Protein 5X5J (pdb70)

Nearest PDB structures (foldseek):
  5x5j-assembly1_A  TM=1.009E+00  e=5.238E-24  Acinetobacter baumannii
  7cci-assembly1_A  TM=9.465E-01  e=2.765E-19  Acinetobacter baumannii
  2zwm-assembly1_B  TM=9.127E-01  e=1.194E-11  Bacillus subtilis
  8fk2-assembly1_B  TM=9.200E-01  e=1.653E-11  Streptococcus mutans UA159
  7m0s-assembly1_A  TM=9.198E-01  e=7.391E-11  Acinetobacter sp. 25977_8

Secondary structure (DSSP, 8-state):
-TT-EEEEE-S-HHHHHHHHHHHHHTT-EEEEESSHHHHHHHHHHS--SEEEEES--SSS-HHHHHHHHHTT----EEEEE----HHHHHTTTTT-EEEESS--HHHHHHHHHHHHH-

Structure (mmCIF, N/CA/C/O backbone):
data_5X5J
#
_entry.id   5X5J
#
_cell.length_a   65.258
_cell.length_b   65.258
_cell.length_c   50.321
_cell.angle_alpha   90.00
_cell.angle_beta   90.00
_cell.angle_gamma   120.00
#
_symmetry.space_group_name_H-M   'P 32 2 1'
#
loop_
_entity.id
_entity.type
_entity.pdbx_description
1 polymer AdeR
2 water water
#
loop_
_atom_site.group_PDB
_atom_site.id
_atom_site.type_symbol
_atom_site.label_atom_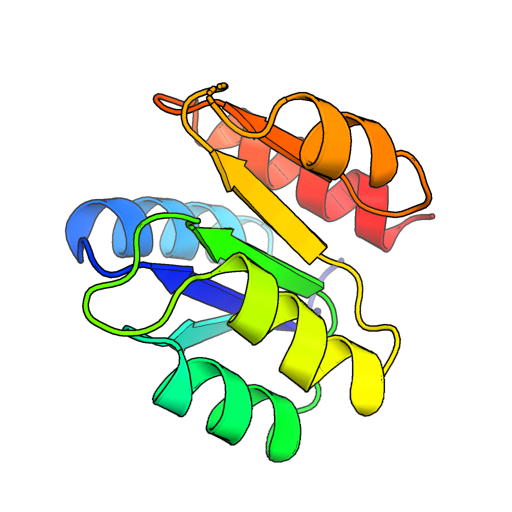id
_atom_site.label_alt_id
_atom_site.label_comp_id
_atom_site.label_asym_id
_atom_site.label_entity_id
_atom_site.label_seq_id
_atom_site.pdbx_PDB_ins_code
_atom_site.Cartn_x
_atom_site.Cartn_y
_atom_site.Cartn_z
_atom_site.occupancy
_atom_site.B_iso_or_equiv
_atom_site.auth_seq_id
_atom_site.auth_comp_id
_atom_site.auth_asym_id
_atom_site.auth_atom_id
_atom_site.pdbx_PDB_model_num
ATOM 1 N N . CYS A 1 10 ? -23.780 5.039 -10.514 1.00 48.34 10 CYS A N 1
ATOM 2 C CA . CYS A 1 10 ? -23.637 5.484 -9.130 1.00 49.33 10 CYS A CA 1
ATOM 3 C C . CYS A 1 10 ? -24.975 5.436 -8.403 1.00 47.35 10 CYS A C 1
ATOM 4 O O . CYS A 1 10 ? -25.108 5.944 -7.282 1.00 40.46 10 CYS A O 1
ATOM 11 N N . GLN A 1 11 ? -25.968 4.818 -9.036 1.00 38.57 11 GLN A N 1
ATOM 12 C CA . GLN A 1 11 ? -27.275 4.692 -8.417 1.00 49.54 11 GLN A CA 1
ATOM 13 C C . GLN A 1 11 ? -27.151 3.968 -7.084 1.00 44.84 11 GLN A C 1
ATOM 14 O O . GLN A 1 11 ? -26.347 3.051 -6.922 1.00 40.20 11 GLN A O 1
ATOM 28 N N . ASP A 1 12 ? -27.948 4.414 -6.126 1.00 46.25 12 ASP A N 1
ATOM 29 C CA . ASP A 1 12 ? -28.033 3.778 -4.817 1.00 46.62 12 ASP A CA 1
ATOM 30 C C . ASP A 1 12 ? -26.808 4.005 -3.917 1.00 42.33 12 ASP A C 1
ATOM 31 O O . ASP A 1 12 ? -26.801 3.584 -2.762 1.00 42.13 12 ASP A O 1
ATOM 40 N N . LYS A 1 13 ? -25.787 4.682 -4.430 1.00 25.67 13 LYS A N 1
ATOM 41 C CA . LYS A 1 13 ? -24.673 5.081 -3.579 1.00 19.44 13 LYS A CA 1
ATOM 42 C C . LYS A 1 13 ? -25.213 6.056 -2.566 1.00 21.25 13 LYS A C 1
ATOM 43 O O . LYS A 1 13 ? -26.096 6.853 -2.877 1.00 23.96 13 LYS A O 1
ATOM 62 N N . VAL A 1 14 ? -24.689 5.985 -1.355 1.00 16.59 14 VAL A N 1
ATOM 63 C CA . VAL A 1 14 ? -25.174 6.784 -0.238 1.00 14.73 14 VAL A CA 1
ATOM 64 C C . VAL A 1 14 ? -24.154 7.852 0.138 1.00 13.86 14 VAL A C 1
ATOM 65 O O . VAL A 1 14 ? -23.001 7.556 0.416 1.00 14.84 14 VAL A O 1
ATOM 78 N N . ILE A 1 15 ? -24.604 9.110 0.094 1.00 13.34 15 ILE A N 1
ATOM 79 C CA . ILE A 1 15 ? -23.754 10.265 0.317 1.00 11.63 15 ILE A CA 1
ATOM 80 C C . ILE A 1 15 ? -24.164 10.927 1.630 1.00 10.72 15 ILE A C 1
ATOM 81 O O . ILE A 1 15 ? -25.324 11.296 1.804 1.00 12.72 15 ILE A O 1
ATOM 97 N N . LEU A 1 16 ? -23.195 11.084 2.523 1.00 10.70 16 LEU A N 1
ATOM 98 C CA . LEU A 1 16 ? -23.400 11.796 3.779 1.00 10.24 16 LEU A CA 1
ATOM 99 C C . LEU A 1 16 ? -23.011 13.253 3.534 1.00 10.61 16 LEU A C 1
ATOM 100 O O . LEU A 1 16 ? -21.848 13.558 3.225 1.00 13.03 16 LEU A O 1
ATOM 116 N N . VAL A 1 17 ? -23.980 14.149 3.657 1.00 10.30 17 VAL A N 1
ATOM 117 C CA . VAL A 1 17 ? -23.785 15.580 3.403 1.00 11.13 17 VAL A CA 1
ATOM 118 C C . VAL A 1 17 ? -23.747 16.300 4.747 1.00 9.66 17 VAL A C 1
ATOM 119 O O . VAL A 1 17 ? -24.764 16.352 5.454 1.00 10.14 17 VAL A O 1
ATOM 132 N N . VAL A 1 18 ? -22.567 16.819 5.103 1.00 9.61 18 VAL A N 1
ATOM 133 C CA . VAL A 1 18 ? -22.334 17.439 6.416 1.00 10.40 18 VAL A CA 1
ATOM 134 C C . VAL A 1 18 ? -22.243 18.939 6.203 1.00 10.36 18 VAL A C 1
ATOM 135 O O . VAL A 1 18 ? -21.279 19.452 5.656 1.00 11.14 18 VAL A O 1
ATOM 148 N N . GLU A 1 19 ? -23.310 19.630 6.560 1.00 10.82 19 GLU A N 1
ATOM 149 C CA . GLU A 1 19 ? -23.527 21.022 6.159 1.00 11.03 19 GLU A CA 1
ATOM 150 C C . GLU A 1 19 ? -24.529 21.651 7.113 1.00 11.14 19 GLU A C 1
ATOM 151 O O . GLU A 1 19 ? -25.599 21.119 7.343 1.00 12.47 19 GLU A O 1
ATOM 163 N N . ASP A 1 20 ? -24.166 22.794 7.678 1.00 13.23 20 ASP A N 1
ATOM 164 C CA . ASP A 1 20 ? -24.992 23.513 8.615 1.00 13.64 20 ASP A CA 1
ATOM 165 C C . ASP A 1 20 ? -26.033 24.439 8.010 1.00 16.36 20 ASP A C 1
ATOM 166 O O . ASP A 1 20 ? -27.071 24.679 8.614 1.00 17.35 20 ASP A O 1
ATOM 175 N N . ASP A 1 21 ? -25.778 24.902 6.787 1.00 13.24 21 ASP A N 1
ATOM 176 C CA . ASP A 1 21 ? -26.710 25.816 6.103 1.00 15.61 21 ASP A CA 1
ATOM 177 C C . ASP A 1 21 ? -27.782 24.950 5.429 1.00 12.43 21 ASP A C 1
ATOM 178 O O . ASP A 1 21 ? -27.450 24.128 4.572 1.00 12.91 21 ASP A O 1
ATOM 187 N N . TYR A 1 22 ? -29.035 25.056 5.868 1.00 13.11 22 TYR A N 1
ATOM 188 C CA . TYR A 1 22 ? -30.093 24.215 5.344 1.00 13.11 22 TYR A CA 1
ATOM 189 C C . TYR A 1 22 ? -30.297 24.372 3.827 1.00 13.13 22 TYR A C 1
ATOM 190 O O . TYR A 1 22 ? -30.557 23.379 3.146 1.00 13.27 22 TYR A O 1
ATOM 208 N N . ASP A 1 23 ? -30.216 25.581 3.298 1.00 12.77 23 ASP A N 1
ATOM 209 C CA . ASP A 1 23 ? -30.492 25.769 1.879 1.00 12.90 23 ASP A CA 1
ATOM 210 C C . ASP A 1 23 ? -29.371 25.225 1.033 1.00 12.36 23 ASP A C 1
ATOM 211 O O . ASP A 1 23 ? -29.625 24.584 0.013 1.00 12.44 23 ASP A O 1
ATOM 220 N N . ILE A 1 24 ? -28.120 25.433 1.419 1.00 12.21 24 ILE A N 1
ATOM 221 C CA . ILE A 1 24 ? -27.012 24.830 0.688 1.00 11.62 24 ILE A CA 1
ATOM 222 C C . ILE A 1 24 ? -27.082 23.308 0.722 1.00 11.12 24 ILE A C 1
ATOM 223 O O . ILE A 1 24 ? -26.910 22.632 -0.275 1.00 11.05 24 ILE A O 1
ATOM 239 N N . GLY A 1 25 ? -27.384 22.747 1.886 1.00 10.62 25 GLY A N 1
ATOM 240 C CA . GLY A 1 25 ? -27.587 21.324 2.000 1.00 10.70 25 GLY A CA 1
ATOM 241 C C . GLY A 1 25 ? -28.726 20.798 1.149 1.00 8.89 25 GLY A C 1
ATOM 242 O O . GLY A 1 25 ? -28.604 19.740 0.550 1.00 10.59 25 GLY A O 1
ATOM 246 N N . ASP A 1 26 ? -29.812 21.562 1.074 1.00 10.39 26 ASP A N 1
ATOM 247 C CA . ASP A 1 26 ? -30.958 21.178 0.270 1.00 12.15 26 ASP A CA 1
ATOM 248 C C . ASP A 1 26 ? -30.589 21.192 -1.232 1.00 10.50 26 ASP A C 1
ATOM 249 O O . ASP A 1 26 ? -31.014 20.300 -1.973 1.00 11.28 26 ASP A O 1
ATOM 258 N N . ILE A 1 27 ? -29.834 22.194 -1.669 1.00 9.73 27 ILE A N 1
ATOM 259 C CA . ILE A 1 27 ? -29.372 22.280 -3.061 1.00 11.66 27 ILE A CA 1
ATOM 260 C C . ILE A 1 27 ? -28.525 21.058 -3.378 1.00 11.91 27 ILE A C 1
ATOM 261 O O . ILE A 1 27 ? -28.746 20.378 -4.396 1.00 11.03 27 ILE A O 1
ATOM 277 N N . ILE A 1 28 ? -27.535 20.780 -2.541 1.00 10.45 28 ILE A N 1
ATOM 278 C CA . ILE A 1 28 ? -26.702 19.602 -2.759 1.00 10.73 28 ILE A CA 1
ATOM 279 C C . ILE A 1 28 ? -27.554 18.331 -2.791 1.00 9.94 28 ILE A C 1
ATOM 280 O O . ILE A 1 28 ? -27.384 17.462 -3.665 1.00 10.88 28 ILE A O 1
ATOM 296 N N . GLU A 1 29 ? -28.442 18.173 -1.803 1.00 9.64 29 GLU A N 1
ATOM 297 C CA . GLU A 1 29 ? -29.289 16.992 -1.743 1.00 10.39 29 GLU A CA 1
ATOM 298 C C . GLU A 1 29 ? -30.096 16.762 -3.002 1.00 9.94 29 GLU A C 1
ATOM 299 O O . GLU A 1 29 ? -30.118 15.628 -3.513 1.00 11.49 29 GLU A O 1
ATOM 311 N N . ASN A 1 30 ? -30.793 17.771 -3.497 1.00 9.85 30 ASN A N 1
ATOM 312 C CA . ASN A 1 30 ? -31.625 17.511 -4.655 1.00 11.46 30 ASN A CA 1
ATOM 313 C C . ASN A 1 30 ? -30.780 17.229 -5.887 1.00 11.91 30 ASN A C 1
ATOM 314 O O . ASN A 1 30 ? -31.162 16.371 -6.700 1.00 12.53 30 ASN A O 1
ATOM 325 N N . TYR A 1 31 ? -29.628 17.871 -6.018 1.00 11.18 31 TYR A N 1
ATOM 326 C CA . TYR A 1 31 ? -28.761 17.582 -7.159 1.00 10.31 31 TYR A CA 1
ATOM 327 C C . TYR A 1 31 ? -28.309 16.117 -7.106 1.00 11.69 31 TYR A C 1
ATOM 328 O O . TYR A 1 31 ? -28.320 15.433 -8.154 1.00 13.14 31 TYR A O 1
ATOM 346 N N . LEU A 1 32 ? -27.924 15.615 -5.932 1.00 10.71 32 LEU A N 1
ATOM 347 C CA . LEU A 1 32 ? -27.480 14.225 -5.779 1.00 11.50 32 LEU A CA 1
ATOM 348 C C . LEU A 1 32 ? -28.628 13.256 -6.011 1.00 12.95 32 LEU A C 1
ATOM 349 O O . LEU A 1 32 ? -28.461 12.234 -6.701 1.00 13.39 32 LEU A O 1
ATOM 365 N N . LYS A 1 33 ? -29.804 13.541 -5.460 1.00 12.09 33 LYS A N 1
ATOM 366 C CA . LYS A 1 33 ? -30.927 12.630 -5.612 1.00 15.14 33 LYS A CA 1
ATOM 367 C C . LYS A 1 33 ? -31.392 12.538 -7.062 1.00 15.91 33 LYS A C 1
ATOM 368 O O . LYS A 1 33 ? -31.772 11.461 -7.540 1.00 16.26 33 LYS A O 1
ATOM 387 N N . ARG A 1 34 ? -31.366 13.647 -7.787 1.00 14.23 34 ARG A N 1
ATOM 388 C CA . ARG A 1 34 ? -31.813 13.630 -9.180 1.00 14.68 34 ARG A CA 1
ATOM 389 C C . ARG A 1 34 ? -30.821 12.875 -10.062 1.00 15.41 34 ARG A C 1
ATOM 390 O O . ARG A 1 34 ? -31.188 12.424 -11.148 1.00 19.06 34 ARG A O 1
ATOM 411 N N . GLU A 1 35 ? -29.590 12.690 -9.600 1.00 15.72 35 GLU A N 1
ATOM 412 C CA . GLU A 1 35 ? -28.623 11.809 -10.266 1.00 17.20 35 GLU A CA 1
ATOM 413 C C . GLU A 1 35 ? -28.730 10.350 -9.801 1.00 18.90 35 GLU A C 1
ATOM 414 O O . GLU A 1 35 ? -27.940 9.502 -10.236 1.00 30.24 35 GLU A O 1
ATOM 426 N N . GLY A 1 36 ? -29.698 10.029 -8.956 1.00 16.69 36 GLY A N 1
ATOM 427 C CA . GLY A 1 36 ? -29.922 8.649 -8.552 1.00 16.50 36 GLY A CA 1
ATOM 428 C C . GLY A 1 36 ? -29.274 8.205 -7.245 1.00 19.88 36 GLY A C 1
ATOM 429 O O . GLY A 1 36 ? -29.382 7.037 -6.871 1.00 21.61 36 GLY A O 1
ATOM 433 N N . MET A 1 37 ? -28.640 9.125 -6.522 1.00 17.05 37 MET A N 1
ATOM 434 C CA . MET A 1 37 ? -27.960 8.788 -5.274 1.00 15.51 37 MET A CA 1
ATOM 435 C C . MET A 1 37 ? -28.895 8.965 -4.081 1.00 15.13 37 MET A C 1
ATOM 436 O O . MET A 1 37 ? -29.920 9.645 -4.165 1.00 20.32 37 MET A O 1
ATOM 450 N N . SER A 1 38 ? -28.556 8.300 -2.984 1.00 14.76 38 SER A N 1
ATOM 451 C CA . SER A 1 38 ? -29.243 8.483 -1.701 1.00 16.26 38 SER A CA 1
ATOM 452 C C . SER A 1 38 ? -28.443 9.467 -0.874 1.00 12.87 38 SER A C 1
ATOM 453 O O . SER A 1 38 ? -27.233 9.516 -0.975 1.00 13.60 38 SER A O 1
ATOM 461 N N . VAL A 1 39 ? -29.145 10.282 -0.096 1.00 13.05 39 VAL A N 1
ATOM 462 C CA . VAL A 1 39 ? -28.510 11.311 0.708 1.00 10.99 39 VAL A CA 1
ATOM 463 C C . VAL A 1 39 ? -28.961 11.200 2.164 1.00 12.05 39 VAL A C 1
ATOM 464 O O . VAL A 1 39 ? -30.147 11.003 2.473 1.00 13.03 39 VAL A O 1
ATOM 477 N N . ILE A 1 40 ? -27.999 11.349 3.066 1.00 11.88 40 ILE A N 1
ATOM 478 C CA . ILE A 1 40 ? -28.228 11.445 4.514 1.00 11.89 40 ILE A CA 1
ATOM 479 C C . ILE A 1 40 ? -27.619 12.779 4.954 1.00 11.15 40 ILE A C 1
ATOM 480 O O . ILE A 1 40 ? -26.477 13.063 4.588 1.00 11.35 40 ILE A O 1
ATOM 496 N N . ARG A 1 41 ? -28.376 13.600 5.669 1.00 10.61 41 ARG A N 1
ATOM 497 C CA . ARG A 1 41 ? -27.948 14.912 6.127 1.00 11.13 41 ARG A CA 1
ATOM 498 C C . ARG A 1 41 ? -27.481 14.891 7.565 1.00 9.61 41 ARG A C 1
ATOM 499 O O . ARG A 1 41 ? -28.191 14.375 8.433 1.00 11.84 41 ARG A O 1
ATOM 520 N N . ALA A 1 42 ? -26.289 15.432 7.793 1.00 9.52 42 ALA A N 1
ATOM 521 C CA . ALA A 1 42 ? -25.762 15.709 9.127 1.00 9.57 42 ALA A CA 1
ATOM 522 C C . ALA A 1 42 ? -25.544 17.219 9.245 1.00 10.76 42 ALA A C 1
ATOM 523 O O . ALA A 1 42 ? -24.951 17.834 8.342 1.00 10.68 42 ALA A O 1
ATOM 530 N N . MET A 1 43 ? -26.033 17.842 10.318 1.00 10.66 43 MET A N 1
ATOM 531 C CA . MET A 1 43 ? -25.948 19.292 10.500 1.00 11.19 43 MET A CA 1
ATOM 532 C C . MET A 1 43 ? -24.753 19.730 11.320 1.00 13.77 43 MET A C 1
ATOM 533 O O . MET A 1 43 ? -24.509 20.940 11.456 1.00 16.43 43 MET A O 1
ATO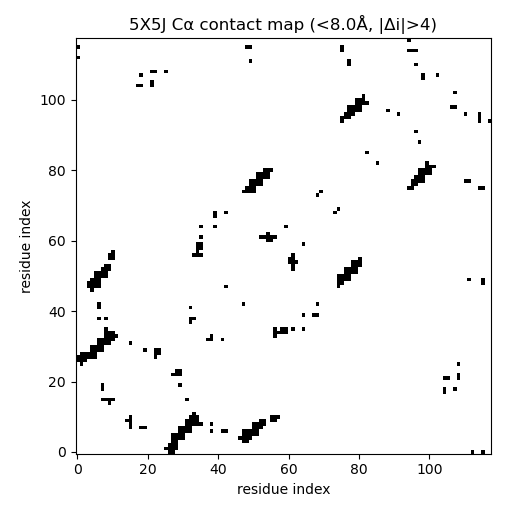M 547 N N . ASN A 1 44 ? -24.012 18.776 11.879 1.00 12.13 44 ASN A N 1
ATOM 548 C CA . ASN A 1 44 ? -22.833 19.079 12.697 1.00 13.53 44 ASN A CA 1
ATOM 549 C C . ASN A 1 44 ? -21.957 17.841 12.730 1.00 11.80 44 ASN A C 1
ATOM 550 O O . ASN A 1 44 ? -22.313 16.782 12.202 1.00 12.49 44 ASN A O 1
ATOM 561 N N . GLY A 1 45 ? -20.766 17.982 13.315 1.00 14.52 45 GLY A N 1
ATOM 562 C CA . GLY A 1 45 ? -19.790 16.903 13.325 1.00 15.28 45 GLY A CA 1
ATOM 563 C C . GLY A 1 45 ? -20.193 15.693 14.162 1.00 13.17 45 GLY A C 1
ATOM 564 O O . GLY A 1 45 ? -19.935 14.565 13.784 1.00 15.70 45 GLY A O 1
ATOM 568 N N . LYS A 1 46 ? -20.852 15.916 15.278 1.00 15.27 46 LYS A N 1
ATOM 569 C CA . LYS A 1 46 ? -21.324 14.794 16.102 1.00 16.63 46 LYS A CA 1
ATOM 570 C C . LYS A 1 46 ? -22.314 13.942 15.322 1.00 14.62 46 LYS A C 1
ATOM 571 O O . LYS A 1 46 ? -22.252 12.714 15.345 1.00 15.92 46 LYS A O 1
ATOM 590 N N . GLN A 1 47 ? -23.212 14.584 14.582 1.00 12.92 47 GLN A N 1
ATOM 591 C CA . GLN A 1 47 ? -24.180 13.861 13.765 1.00 12.47 47 GLN A CA 1
ATOM 592 C C . GLN A 1 47 ? -23.477 13.121 12.649 1.00 13.65 47 GLN A C 1
ATOM 593 O O . GLN A 1 47 ? -23.850 11.985 12.336 1.00 14.97 47 GLN A O 1
ATOM 607 N N . ALA A 1 48 ? -22.466 13.731 12.061 1.00 12.79 48 ALA A N 1
ATOM 608 C CA . ALA A 1 48 ? -21.712 13.067 10.995 1.00 14.00 48 ALA A CA 1
ATOM 609 C C . ALA A 1 48 ? -21.063 11.767 11.469 1.00 12.19 48 ALA A C 1
ATOM 610 O O . ALA A 1 48 ? -21.127 10.736 10.796 1.00 14.94 48 ALA A O 1
ATOM 617 N N . ILE A 1 49 ? -20.445 11.842 12.646 1.00 14.72 49 ILE A N 1
ATOM 618 C CA . ILE A 1 49 ? -19.787 10.680 13.245 1.00 16.03 49 ILE A CA 1
ATOM 619 C C . ILE A 1 49 ? -20.806 9.574 13.544 1.00 15.22 49 ILE A C 1
ATOM 620 O O . ILE A 1 49 ? -20.611 8.407 13.185 1.00 17.52 49 ILE A O 1
ATOM 636 N N . GLU A 1 50 ? -21.944 9.950 14.113 1.00 14.76 50 GLU A N 1
ATOM 637 C CA . GLU A 1 50 ? -22.989 8.978 14.428 1.00 16.05 50 GLU A CA 1
ATOM 638 C C . GLU A 1 50 ? -23.572 8.304 13.197 1.00 17.47 50 GLU A C 1
ATOM 639 O O . GLU A 1 50 ? -23.765 7.092 13.156 1.00 18.29 50 GLU A O 1
ATOM 651 N N . LEU A 1 51 ? -23.887 9.101 12.184 1.00 14.98 51 LEU A N 1
ATOM 652 C CA . LEU A 1 51 ? -24.506 8.553 10.985 1.00 15.31 51 LEU A CA 1
ATOM 653 C C . LEU A 1 51 ? -23.504 7.757 10.156 1.00 18.35 51 LEU A C 1
ATOM 654 O O . LEU A 1 51 ? -23.872 6.748 9.555 1.00 18.70 51 LEU A O 1
ATOM 670 N N . HIS A 1 52 ? -22.247 8.179 10.137 1.00 16.85 52 HIS A N 1
ATOM 671 C CA . HIS A 1 52 ? -21.237 7.417 9.423 1.00 16.96 52 HIS A CA 1
ATOM 672 C C . HIS A 1 52 ? -21.045 6.056 10.099 1.00 19.62 52 HIS A C 1
ATOM 673 O O . HIS A 1 52 ? -20.794 5.045 9.428 1.00 20.75 52 HIS A O 1
ATOM 687 N N . ALA A 1 53 ? -21.219 6.007 11.417 1.00 18.05 53 ALA A N 1
ATOM 688 C CA . ALA A 1 53 ? -21.040 4.772 12.162 1.00 21.02 53 ALA A CA 1
ATOM 689 C C . ALA A 1 53 ? -22.210 3.813 11.980 1.00 20.20 53 ALA A C 1
ATOM 690 O O . ALA A 1 53 ? -22.023 2.601 12.118 1.00 31.45 53 ALA A O 1
ATOM 697 N N . SER A 1 54 ? -23.401 4.337 11.683 1.00 22.86 54 SER A N 1
ATOM 698 C CA . SER A 1 54 ? -24.625 3.526 11.665 1.00 21.24 54 SER A CA 1
ATOM 699 C C . SER A 1 54 ? -25.160 3.174 10.273 1.00 25.18 54 SER A C 1
ATOM 700 O O . SER A 1 54 ? -25.999 2.270 10.141 1.00 27.63 54 SER A O 1
ATOM 708 N N . GLN A 1 55 ? -24.712 3.904 9.255 1.00 27.09 55 GLN A N 1
ATOM 709 C CA . GLN A 1 55 ? -25.245 3.776 7.891 1.00 33.98 55 GLN A CA 1
ATOM 710 C C . GLN A 1 55 ? -24.103 3.365 6.975 1.00 26.17 55 GLN A C 1
ATOM 711 O O . GLN A 1 55 ? -22.974 3.792 7.186 1.00 22.83 55 GLN A O 1
ATOM 725 N N . PRO A 1 56 ? -24.385 2.558 5.939 1.00 26.91 56 PRO A N 1
ATOM 726 C CA . PRO A 1 56 ? -23.326 2.317 4.951 1.00 22.84 56 PRO A CA 1
ATOM 727 C C . PRO A 1 56 ? -23.091 3.511 4.016 1.00 25.20 56 PRO A C 1
ATOM 728 O O . PRO A 1 56 ? -23.774 3.664 3.002 1.00 29.51 56 PRO A O 1
ATOM 739 N N . ILE A 1 57 ? -22.076 4.308 4.317 1.00 15.79 57 ILE A N 1
ATOM 740 C CA . ILE A 1 57 ? -21.835 5.561 3.596 1.00 16.10 57 ILE A CA 1
ATOM 741 C C . ILE A 1 57 ? -20.776 5.301 2.527 1.00 16.46 57 ILE A C 1
ATOM 742 O O . ILE A 1 57 ? -19.725 4.749 2.822 1.00 19.13 57 ILE A O 1
ATOM 758 N N . ASP A 1 58 ? -21.036 5.721 1.298 1.00 14.58 58 ASP A N 1
ATOM 759 C CA . ASP A 1 58 ? -20.052 5.557 0.239 1.00 15.89 58 ASP A CA 1
ATOM 760 C C . ASP A 1 58 ? -19.124 6.758 0.082 1.00 16.30 58 ASP A C 1
ATOM 761 O O . ASP A 1 58 ? -17.981 6.597 -0.360 1.00 17.19 58 ASP A O 1
ATOM 770 N N . LEU A 1 59 ? -19.589 7.960 0.414 1.00 13.70 59 LEU A N 1
ATOM 771 C CA . LEU A 1 59 ? -18.770 9.163 0.274 1.00 13.28 59 LEU A CA 1
ATOM 772 C C . LEU A 1 59 ? -19.346 10.200 1.211 1.00 12.64 59 LEU A C 1
ATOM 773 O O . LEU A 1 59 ? -20.563 10.282 1.391 1.00 12.84 59 LEU A O 1
ATOM 789 N N . ILE A 1 60 ? -18.459 10.996 1.801 1.00 12.78 60 ILE A N 1
ATOM 790 C CA . ILE A 1 60 ? -18.841 12.117 2.678 1.00 12.66 60 ILE A CA 1
ATOM 791 C C . ILE A 1 60 ? -18.508 13.450 1.999 1.00 12.26 60 ILE A C 1
ATOM 792 O O . ILE A 1 60 ? -17.370 13.668 1.539 1.00 13.68 60 ILE A O 1
ATOM 808 N N . LEU A 1 61 ? -19.510 14.318 1.903 1.00 11.80 61 LEU A N 1
ATOM 809 C CA . LEU A 1 61 ? -19.319 15.704 1.499 1.00 12.34 61 LEU A CA 1
ATOM 810 C C . LEU A 1 61 ? -19.312 16.532 2.760 1.00 11.48 61 LEU A C 1
ATOM 811 O O . LEU A 1 61 ? -20.332 16.584 3.474 1.00 12.05 61 LEU A O 1
ATOM 827 N N . LEU A 1 62 ? -18.175 17.120 3.065 1.00 11.47 62 LEU A N 1
ATOM 828 C CA . LEU A 1 62 ? -17.944 17.713 4.390 1.00 12.54 62 LEU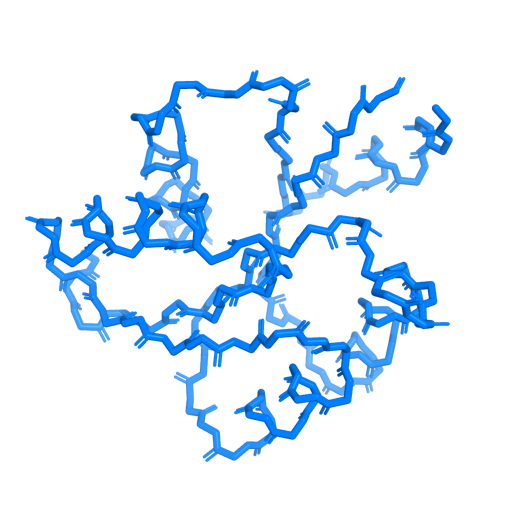 A CA 1
ATOM 829 C C . LEU A 1 62 ? -17.589 19.173 4.319 1.00 12.29 62 LEU A C 1
ATOM 830 O O . LEU A 1 62 ? -16.516 19.530 3.816 1.00 12.77 62 LEU A O 1
ATOM 846 N N . ASP A 1 63 ? -18.465 20.041 4.801 1.00 12.51 63 ASP A N 1
ATOM 847 C CA . ASP A 1 63 ? -18.165 21.459 4.883 1.00 13.56 63 ASP A CA 1
ATOM 848 C C . ASP A 1 63 ? -17.186 21.689 6.030 1.00 16.83 63 ASP A C 1
ATOM 849 O O . ASP A 1 63 ? -17.365 21.153 7.146 1.00 17.35 63 ASP A O 1
ATOM 858 N N . ILE A 1 64 ? -16.145 22.465 5.784 1.00 15.55 64 ILE A N 1
ATOM 859 C CA . ILE A 1 64 ? -15.154 22.752 6.819 1.00 19.76 64 ILE A CA 1
ATOM 860 C C . ILE A 1 64 ? -15.756 23.602 7.933 1.00 17.62 64 ILE A C 1
ATOM 861 O O . ILE A 1 64 ? -15.297 23.539 9.080 1.00 20.00 64 ILE A O 1
ATOM 877 N N . LYS A 1 65 ? -16.783 24.383 7.623 1.00 18.36 65 LYS A N 1
ATOM 878 C CA . LYS A 1 65 ? -17.329 25.361 8.563 1.00 17.93 65 LYS A CA 1
ATOM 879 C C . LYS A 1 65 ? -18.482 24.763 9.321 1.00 17.69 65 LYS A C 1
ATOM 880 O O . LYS A 1 65 ? -19.635 24.874 8.908 1.00 25.04 65 LYS A O 1
ATOM 899 N N . LEU A 1 66 ? -18.188 24.119 10.443 1.00 19.05 66 LEU A N 1
ATOM 900 C CA . LEU A 1 66 ? -19.234 23.476 11.232 1.00 19.77 66 LEU A CA 1
ATOM 901 C C . LEU A 1 66 ? -19.291 24.162 12.565 1.00 26.40 66 LEU A C 1
ATOM 902 O O . LEU A 1 66 ? -18.300 24.751 12.979 1.00 31.80 66 LEU A O 1
ATOM 918 N N . PRO A 1 67 ? -20.462 24.130 13.210 1.00 21.67 67 PRO A N 1
ATOM 919 C CA . PRO A 1 67 ? -20.801 25.103 14.242 1.00 38.51 67 PRO A CA 1
ATOM 920 C C . PRO A 1 67 ? -19.946 25.004 15.474 1.00 36.53 67 PRO A C 1
ATOM 921 O O . PRO A 1 67 ? -19.822 26.011 16.169 1.00 39.63 67 PRO A O 1
ATOM 932 N N . GLU A 1 68 ? -19.378 23.835 15.762 1.00 23.60 68 GLU A N 1
ATOM 933 C CA . GLU A 1 68 ? -18.722 23.651 17.065 1.00 20.95 68 GLU A CA 1
ATOM 934 C C . GLU A 1 68 ? -17.392 22.917 17.021 1.00 28.22 68 GLU A C 1
ATOM 935 O O . GLU A 1 68 ? -16.460 23.256 17.771 1.00 30.96 68 GLU A O 1
ATOM 939 N N . LEU A 1 69 ? -17.298 21.921 16.143 1.00 20.39 69 LEU A N 1
ATOM 940 C CA . LEU A 1 69 ? -16.130 21.093 16.066 1.00 21.03 69 LEU A CA 1
ATOM 941 C C . LEU A 1 69 ? -15.326 21.610 14.912 1.00 42.71 69 LEU A C 1
ATOM 942 O O . LEU A 1 69 ? -15.857 22.140 13.942 1.00 36.33 69 LEU A O 1
ATOM 958 N N . ASN A 1 70 ? -14.030 21.473 15.014 1.00 29.48 70 ASN A N 1
ATOM 959 C CA . ASN A 1 70 ? -13.249 21.761 13.881 1.00 57.58 70 ASN A CA 1
ATOM 960 C C . ASN A 1 70 ? -13.403 20.573 12.881 1.00 49.85 70 ASN A C 1
ATOM 961 O O . ASN A 1 70 ? -13.136 19.402 13.177 1.00 26.65 70 ASN A O 1
ATOM 972 N N . GLY A 1 71 ? -13.810 20.934 11.663 1.00 51.58 71 GLY A N 1
ATOM 973 C CA . GLY A 1 71 ? -14.133 19.984 10.611 1.00 48.18 71 GLY A CA 1
ATOM 974 C C . GLY A 1 71 ? -13.003 19.109 10.069 1.00 46.33 71 GLY A C 1
ATOM 975 O O . GLY A 1 71 ? -13.260 18.137 9.326 1.00 36.41 71 GLY A O 1
ATOM 979 N N . TRP A 1 72 ? -11.759 19.454 10.406 1.00 50.92 72 TRP A N 1
ATOM 980 C CA . TRP A 1 72 ? -10.628 18.605 10.070 1.00 31.79 72 TRP A CA 1
ATOM 981 C C . TRP A 1 72 ? -10.471 17.538 11.136 1.00 34.68 72 TRP A C 1
ATOM 982 O O . TRP A 1 72 ? -10.039 16.438 10.842 1.00 26.49 72 TRP A O 1
ATOM 1003 N N . GLU A 1 73 ? -10.811 17.832 12.393 1.00 36.69 73 GLU A N 1
ATOM 1004 C CA . GLU A 1 73 ? -10.764 16.748 13.372 1.00 38.91 73 GLU A CA 1
ATOM 1005 C C . GLU A 1 73 ? -12.014 15.876 13.208 1.00 18.96 73 GLU A C 1
ATOM 1006 O O . GLU A 1 73 ? -11.977 14.716 13.613 1.00 32.12 73 GLU A O 1
ATOM 1018 N N . VAL A 1 74 ? -13.083 16.421 12.633 1.00 28.16 74 VAL A N 1
ATOM 1019 C CA . VAL A 1 74 ? -14.213 15.567 12.227 1.00 28.08 74 VAL A CA 1
ATOM 1020 C C . VAL A 1 74 ? -13.692 14.537 11.224 1.00 20.69 74 VAL A C 1
ATOM 1021 O O . VAL A 1 74 ? -13.890 13.341 11.420 1.00 20.34 74 VAL A O 1
ATOM 1034 N N . LEU A 1 75 ? -13.015 14.993 10.175 1.00 20.19 75 LEU A N 1
ATOM 1035 C CA . LEU A 1 75 ? -12.410 14.077 9.209 1.00 19.78 75 LEU A CA 1
ATOM 1036 C C . LEU A 1 75 ? -11.428 13.157 9.914 1.00 22.21 75 LEU A C 1
ATOM 1037 O O . LEU A 1 75 ? -11.423 11.952 9.684 1.00 24.85 75 LEU A O 1
ATOM 10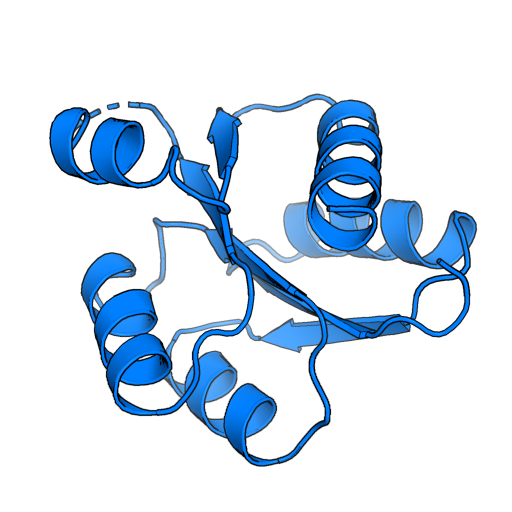53 N N . ASN A 1 76 ? -10.619 13.723 10.807 1.00 23.16 76 ASN A N 1
ATOM 1054 C CA . ASN A 1 76 ? -9.636 12.938 11.533 1.00 29.59 76 ASN A CA 1
ATOM 1055 C C . ASN A 1 76 ? -10.292 11.831 12.365 1.00 30.39 76 ASN A C 1
ATOM 1056 O O . ASN A 1 76 ? -9.834 10.686 12.361 1.00 30.27 76 ASN A O 1
ATOM 1067 N N . LYS A 1 77 ? -11.385 12.167 13.046 1.00 21.83 77 LYS A N 1
ATOM 1068 C CA . LYS A 1 77 ? -12.124 11.190 13.846 1.00 23.88 77 LYS A CA 1
ATOM 1069 C C . LYS A 1 77 ? -12.721 10.084 12.981 1.00 33.37 77 LYS A C 1
ATOM 1070 O O . LYS A 1 77 ? -12.702 8.913 13.350 1.00 37.83 77 LYS A O 1
ATOM 1089 N N . ILE A 1 78 ? -13.255 10.453 11.824 1.00 30.25 78 ILE A N 1
ATOM 1090 C CA . ILE A 1 78 ? -13.782 9.457 10.905 1.00 30.47 78 ILE A CA 1
ATOM 1091 C C . ILE A 1 78 ? -12.633 8.615 10.322 1.00 28.46 78 ILE A C 1
ATOM 1092 O O . ILE A 1 78 ? -12.747 7.391 10.205 1.00 41.38 78 ILE A O 1
ATOM 1108 N N . ARG A 1 79 ? -11.516 9.255 10.003 1.00 30.16 79 ARG A N 1
ATOM 1109 C CA . ARG A 1 79 ? -10.371 8.560 9.399 1.00 36.35 79 ARG A CA 1
ATOM 1110 C C . ARG A 1 79 ? -9.715 7.553 10.338 1.00 58.11 79 ARG A C 1
ATOM 1111 O O . ARG A 1 79 ? -9.057 6.617 9.885 1.00 63.27 79 ARG A O 1
ATOM 1132 N N . GLN A 1 80 ? -9.879 7.750 11.642 1.00 56.45 80 GLN A N 1
ATOM 1133 C CA . GLN A 1 80 ? -9.363 6.791 12.615 1.00 63.88 80 GLN A CA 1
ATOM 1134 C C . GLN A 1 80 ? -10.204 5.519 12.559 1.00 63.06 80 GLN A C 1
ATOM 1135 O O . GLN A 1 80 ? -9.798 4.467 13.055 1.00 68.87 80 GLN A O 1
ATOM 1149 N N . LYS A 1 81 ? -11.376 5.629 11.942 1.00 63.55 81 LYS A N 1
ATOM 1150 C CA . LYS A 1 81 ? -12.338 4.539 11.882 1.00 64.21 81 LYS A CA 1
ATOM 1151 C C . LYS A 1 81 ? -12.319 3.840 10.516 1.00 59.14 81 LYS A C 1
ATOM 1152 O O . LYS A 1 81 ? -12.108 2.631 10.432 1.00 46.96 81 LYS A O 1
ATOM 1171 N N . ALA A 1 82 ? -12.531 4.608 9.451 1.00 58.40 82 ALA A N 1
ATOM 1172 C CA . ALA A 1 82 ? -12.642 4.046 8.108 1.00 43.09 82 ALA A CA 1
ATOM 1173 C C . ALA A 1 82 ? -11.983 4.961 7.083 1.00 37.02 82 ALA A C 1
ATOM 1174 O O . ALA A 1 82 ? -11.651 6.110 7.382 1.00 39.86 82 ALA A O 1
ATOM 1181 N N . GLN A 1 83 ? -11.784 4.444 5.874 1.00 27.22 83 GLN A N 1
ATOM 1182 C CA . GLN A 1 83 ? -11.132 5.208 4.818 1.00 30.79 83 GLN A CA 1
ATOM 1183 C C . GLN A 1 83 ? -12.151 5.721 3.810 1.00 19.46 83 GLN A C 1
ATOM 1184 O O . GLN A 1 83 ? -11.849 5.893 2.639 1.00 24.08 83 GLN A O 1
ATOM 1198 N N . THR A 1 84 ? -13.354 6.005 4.317 1.00 21.44 84 THR A N 1
ATOM 1199 C CA . THR A 1 84 ? -14.462 6.479 3.493 1.00 15.57 84 THR A CA 1
ATOM 1200 C C . THR A 1 84 ? -14.012 7.704 2.718 1.00 17.35 84 THR A C 1
ATOM 1201 O O . THR A 1 84 ? -13.469 8.642 3.323 1.00 18.27 84 THR A O 1
ATOM 1212 N N . PRO A 1 85 ? -14.241 7.713 1.393 1.00 15.33 85 PRO A N 1
ATOM 1213 C CA . PRO A 1 85 ? -13.843 8.885 0.601 1.00 17.60 85 PRO A CA 1
ATOM 1214 C C . PRO A 1 85 ? -14.525 10.163 1.089 1.00 15.47 85 PRO A C 1
ATOM 1215 O O . PRO A 1 85 ? -15.693 10.119 1.541 1.00 15.37 85 PRO A O 1
ATOM 1226 N N . VAL A 1 86 ? -13.823 11.284 0.977 1.00 16.27 86 VAL A N 1
ATOM 1227 C CA . VAL A 1 86 ? -14.335 12.587 1.389 1.00 15.23 86 VAL A CA 1
ATOM 1228 C C . VAL A 1 86 ? -14.091 13.640 0.311 1.00 14.65 86 VAL A C 1
ATOM 1229 O O . VAL A 1 86 ? -13.055 13.636 -0.380 1.00 17.00 86 VAL A O 1
ATOM 1242 N N . ILE A 1 87 ? -15.070 14.511 0.135 1.00 13.92 87 ILE A N 1
ATOM 1243 C CA . ILE A 1 87 ? -14.887 15.735 -0.626 1.00 13.54 87 ILE A CA 1
ATOM 1244 C C . ILE A 1 87 ? -15.170 16.863 0.337 1.00 13.91 87 ILE A C 1
ATOM 1245 O O . ILE A 1 87 ? -16.259 16.939 0.937 1.00 13.89 87 ILE A O 1
ATOM 1261 N N . MET A 1 88 ? -14.174 17.707 0.540 1.00 13.71 88 MET A N 1
ATOM 1262 C CA . MET A 1 88 ? -14.307 18.848 1.435 1.00 13.71 88 MET A CA 1
ATOM 1263 C C . MET A 1 88 ? -14.866 20.061 0.719 1.00 16.26 88 MET A C 1
ATOM 1264 O O . MET A 1 88 ? -14.399 20.392 -0.373 1.00 16.86 88 MET A O 1
ATOM 1278 N N . LEU A 1 89 ? -15.822 20.743 1.328 1.00 13.50 89 LEU A N 1
ATOM 1279 C CA 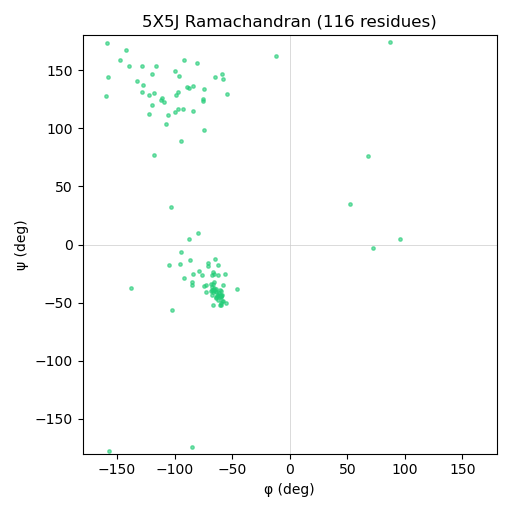. LEU A 1 89 ? -16.302 22.034 0.836 1.00 13.89 89 LEU A CA 1
ATOM 1280 C C . LEU A 1 89 ? -15.569 23.102 1.629 1.00 14.55 89 LEU A C 1
ATOM 1281 O O . LEU A 1 89 ? -15.728 23.202 2.847 1.00 17.17 89 LEU A O 1
ATOM 1297 N N . THR A 1 90 ? -14.770 23.900 0.948 1.00 13.75 90 THR A N 1
ATOM 1298 C CA . THR A 1 90 ? -13.837 24.790 1.620 1.00 17.04 90 THR A CA 1
ATOM 1299 C C . THR A 1 90 ? -13.757 26.159 0.954 1.00 18.18 90 THR A C 1
ATOM 1300 O O . THR A 1 90 ? -13.931 26.281 -0.256 1.00 20.05 90 THR A O 1
ATOM 1311 N N . ALA A 1 91 ? -13.408 27.159 1.723 1.00 19.72 91 ALA A N 1
ATOM 1312 C CA . ALA A 1 91 ? -13.196 28.490 1.190 1.00 27.37 91 ALA A CA 1
ATOM 1313 C C . ALA A 1 91 ? -11.780 28.729 0.664 1.00 38.68 91 ALA A C 1
ATOM 1314 O O . ALA A 1 91 ? -11.563 29.697 -0.018 1.00 28.08 91 ALA A O 1
ATOM 1321 N N . LEU A 1 92 ? -10.834 27.870 0.969 1.00 26.91 92 LEU A N 1
ATOM 1322 C CA . LEU A 1 92 ? -9.418 28.077 0.509 1.00 39.10 92 LEU A CA 1
ATOM 1323 C C . LEU A 1 92 ? -8.699 29.269 1.156 1.00 62.60 92 LEU A C 1
ATOM 1324 O O . LEU A 1 92 ? -7.727 29.795 0.677 1.00 64.44 92 LEU A O 1
ATOM 1340 N N . ASP A 1 95 ? -7.330 29.687 4.268 1.00 58.93 95 ASP A N 1
ATOM 1341 C CA . ASP A 1 95 ? -6.570 28.958 5.274 1.00 55.42 95 ASP A CA 1
ATOM 1342 C C . ASP A 1 95 ? -6.429 27.438 5.084 1.00 55.01 95 ASP A C 1
ATOM 1343 O O . ASP A 1 95 ? -7.156 26.819 4.373 1.00 49.50 95 ASP A O 1
ATOM 1346 N N . ILE A 1 96 ? -5.470 26.841 5.759 1.00 62.15 96 ILE A N 1
ATOM 1347 C CA . ILE A 1 96 ? -5.244 25.400 5.713 1.00 62.79 96 ILE A CA 1
ATOM 1348 C C . ILE A 1 96 ? -5.113 24.836 4.314 1.00 58.30 96 ILE A C 1
ATOM 1349 O O . ILE A 1 96 ? -5.492 23.721 4.045 1.00 56.76 96 ILE A O 1
ATOM 1353 N N . ASP A 1 97 ? -4.522 25.622 3.454 1.00 56.60 97 ASP A N 1
ATOM 1354 C CA . ASP A 1 97 ? -4.343 25.247 2.087 1.00 49.92 97 ASP A CA 1
ATOM 1355 C C . ASP A 1 97 ? -3.573 23.999 1.990 1.00 46.46 97 ASP A C 1
ATOM 1356 O O . ASP A 1 97 ? -3.806 23.211 1.104 1.00 38.49 97 ASP A O 1
ATOM 1365 N N . LYS A 1 98 ? -2.629 23.818 2.895 1.00 49.08 98 LYS A N 1
ATOM 1366 C CA . LYS A 1 98 ? -1.780 22.637 2.790 1.00 53.06 98 LYS A CA 1
ATOM 1367 C C . LYS A 1 98 ? -2.561 21.348 3.031 1.00 55.24 98 LYS A C 1
ATOM 1368 O O . LYS A 1 98 ? -2.506 20.425 2.217 1.00 49.98 98 LYS A O 1
ATOM 1372 N N . VAL A 1 99 ? -3.280 21.292 4.152 1.00 54.73 99 VAL A N 1
ATOM 1373 C CA . VAL A 1 99 ? -4.009 20.089 4.551 1.00 55.79 99 VAL A CA 1
ATOM 1374 C C . VAL A 1 99 ? -5.083 19.758 3.501 1.00 52.30 99 VAL A C 1
ATOM 1375 O O . VAL A 1 99 ? -5.572 18.634 3.413 1.00 46.96 99 VAL A O 1
ATOM 1388 N N . MET A 1 100 ? -5.414 20.738 2.672 1.00 43.86 100 MET A N 1
ATOM 1389 C CA . MET A 1 100 ? -6.299 20.500 1.548 1.00 45.18 100 MET A CA 1
ATOM 1390 C C . MET A 1 100 ? -5.594 19.980 0.305 1.00 50.18 100 MET A C 1
ATOM 1391 O O . MET A 1 100 ? -6.172 19.206 -0.446 1.00 43.26 100 MET A O 1
ATOM 1405 N N . ALA A 1 101 ? -4.371 20.427 0.052 1.00 48.11 101 ALA A N 1
ATOM 1406 C CA . ALA A 1 101 ? -3.604 19.850 -1.042 1.00 51.16 101 ALA A CA 1
ATOM 1407 C C . ALA A 1 101 ? -3.284 18.402 -0.681 1.00 52.44 101 ALA A C 1
ATOM 1408 O O . ALA A 1 101 ? -3.233 17.530 -1.552 1.00 58.96 101 ALA A O 1
ATOM 1415 N N . LEU A 1 102 ? -3.087 18.169 0.617 1.00 45.99 102 LEU A N 1
ATOM 1416 C CA . LEU A 1 102 ? -2.791 16.849 1.176 1.00 50.48 102 LEU A CA 1
ATOM 1417 C C . LEU A 1 102 ? -3.724 15.792 0.605 1.00 51.71 102 LEU A C 1
ATOM 1418 O O . LEU A 1 102 ? -3.313 14.667 0.317 1.00 61.74 102 LEU A O 1
ATOM 1434 N N . ARG A 1 103 ? -4.983 16.161 0.423 1.00 44.01 103 ARG A N 1
ATOM 1435 C CA . ARG A 1 103 ? -5.994 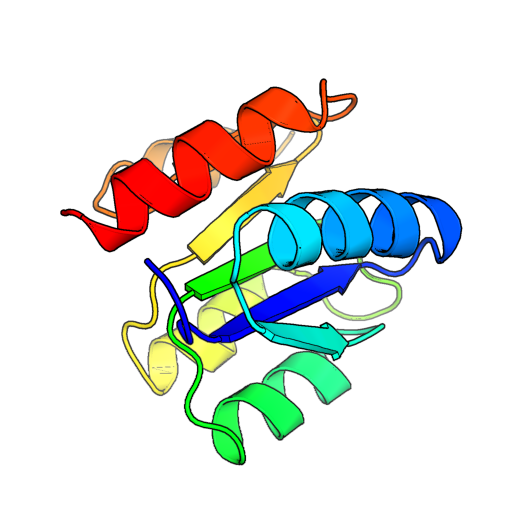15.163 0.117 1.00 44.76 103 ARG A CA 1
ATOM 1436 C C . ARG A 1 103 ? -6.045 14.702 -1.329 1.00 46.41 103 ARG A C 1
ATOM 1437 O O . ARG A 1 103 ? -6.964 13.994 -1.709 1.00 37.72 103 ARG A O 1
ATOM 1458 N N . ILE A 1 104 ? -5.064 15.071 -2.137 1.00 56.31 104 ILE A N 1
ATOM 1459 C CA . ILE A 1 104 ? -5.046 14.600 -3.513 1.00 64.83 104 ILE A CA 1
ATOM 1460 C C . ILE A 1 104 ? -3.794 13.752 -3.789 1.00 70.19 104 ILE A C 1
ATOM 1461 O O . ILE A 1 104 ? -2.857 14.249 -4.403 1.00 80.06 104 ILE A O 1
ATOM 1477 N N . GLY A 1 105 ? -3.745 12.490 -3.341 1.00 70.66 105 GLY A N 1
ATOM 1478 C CA . GLY A 1 105 ? -4.785 11.823 -2.566 1.00 61.68 105 GLY A CA 1
ATOM 1479 C C . GLY A 1 105 ? -5.873 11.149 -3.394 1.00 56.12 105 GLY A C 1
ATOM 1480 O O . GLY A 1 105 ? -5.886 11.266 -4.618 1.00 57.75 105 GLY A O 1
ATOM 1484 N N . ALA A 1 106 ? -6.776 10.430 -2.720 1.0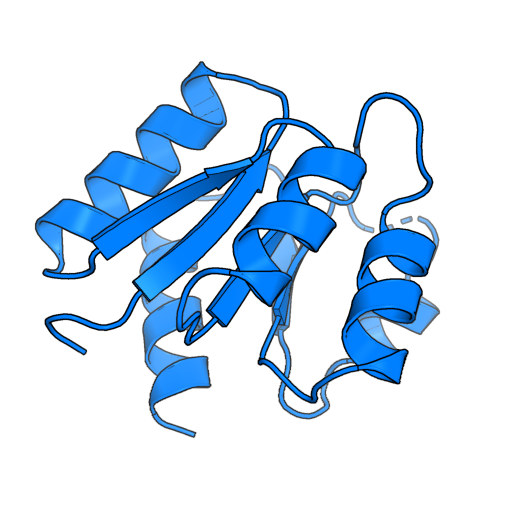0 47.96 106 ALA A N 1
ATOM 1485 C CA . ALA A 1 106 ? -7.964 9.849 -3.359 1.00 39.74 106 ALA A CA 1
ATOM 1486 C C . ALA A 1 106 ? -9.169 10.775 -3.178 1.00 34.87 106 ALA A C 1
ATOM 1487 O O . ALA A 1 106 ? -10.174 10.673 -3.879 1.00 36.09 106 ALA A O 1
ATOM 1494 N N . ASP A 1 107 ? -9.045 11.690 -2.234 1.00 25.50 107 ASP A N 1
ATOM 1495 C CA . ASP A 1 107 ? -10.140 12.580 -1.892 1.00 16.99 107 ASP A CA 1
ATOM 1496 C C . ASP A 1 107 ? -10.143 13.799 -2.826 1.00 18.47 107 ASP A C 1
ATOM 1497 O O . ASP A 1 107 ? -9.380 13.851 -3.796 1.00 23.13 107 ASP A O 1
ATOM 1506 N N . ASP A 1 108 ? -11.008 14.766 -2.570 1.00 16.34 108 ASP A N 1
ATOM 1507 C CA . ASP A 1 108 ? -11.075 15.952 -3.433 1.00 16.73 108 ASP A CA 1
ATOM 1508 C C . ASP A 1 108 ? -11.695 17.075 -2.622 1.00 16.04 108 ASP A C 1
ATOM 1509 O O . ASP A 1 108 ? -11.990 16.920 -1.424 1.00 15.27 108 ASP A O 1
ATOM 1518 N N . PHE A 1 109 ? -11.879 18.218 -3.262 1.00 15.51 109 PHE A N 1
ATOM 1519 C CA . PHE A 1 109 ? -12.460 19.369 -2.606 1.00 15.20 109 PHE A CA 1
ATOM 1520 C C . PHE A 1 109 ? -13.253 20.152 -3.617 1.00 14.18 109 PHE A C 1
ATOM 1521 O O . PHE A 1 109 ? -13.035 20.041 -4.834 1.00 14.75 109 PHE A O 1
ATOM 1538 N N . VAL A 1 110 ? -14.181 20.945 -3.110 1.00 14.64 110 VAL A N 1
ATOM 1539 C CA . VAL A 1 110 ? -14.929 21.902 -3.905 1.00 12.96 110 VAL A CA 1
ATOM 1540 C C . VAL A 1 110 ? -14.834 23.247 -3.208 1.00 16.41 110 VAL A C 1
ATOM 1541 O O . VAL A 1 110 ? -15.056 23.352 -1.985 1.00 15.82 110 VAL A O 1
ATOM 1554 N N . VAL A 1 111 ? -14.491 24.288 -3.950 1.00 14.83 111 VAL A N 1
ATOM 1555 C CA . VAL A 1 111 ? -14.315 25.619 -3.387 1.00 17.79 111 VAL A CA 1
ATOM 1556 C C . VAL A 1 111 ? -15.646 26.352 -3.282 1.00 20.96 111 VAL A C 1
ATOM 1557 O O . VAL A 1 111 ? -16.468 26.315 -4.199 1.00 24.00 111 VAL A O 1
ATOM 1570 N N . LYS A 1 112 ? -15.855 27.006 -2.143 1.00 20.21 112 LYS A N 1
ATOM 1571 C CA . LYS A 1 112 ? -17.072 27.776 -1.895 1.00 26.76 112 LYS A CA 1
ATOM 1572 C C . LYS A 1 112 ? -16.847 29.199 -2.387 1.00 25.99 112 LYS A C 1
ATOM 1573 O O . LYS A 1 112 ? -15.778 29.765 -2.160 1.00 28.71 112 LYS A O 1
ATOM 1592 N N . PRO A 1 113 ? -17.823 29.787 -3.104 1.00 24.73 113 PRO A N 1
ATOM 1593 C CA . PRO A 1 113 ? -19.100 29.214 -3.526 1.00 29.81 113 PRO A CA 1
ATOM 1594 C C . PRO A 1 113 ? -18.892 28.353 -4.755 1.00 24.83 113 PRO A C 1
ATOM 1595 O O . PRO A 1 113 ? -17.935 28.564 -5.505 1.00 28.56 113 PRO A O 1
ATOM 1606 N N . PHE A 1 114 ? -19.799 27.404 -4.955 1.00 24.13 114 PHE A N 1
ATOM 1607 C CA . PHE A 1 114 ? -19.690 26.424 -6.022 1.00 21.72 114 PHE A CA 1
ATOM 1608 C C . PHE A 1 114 ? -20.962 26.340 -6.886 1.00 22.62 114 PHE A C 1
ATOM 1609 O O . PHE A 1 114 ? -22.068 26.676 -6.446 1.00 23.60 114 PHE A O 1
ATOM 1626 N N . ASN A 1 115 ? -20.754 25.926 -8.128 1.00 21.45 115 ASN A N 1
ATOM 1627 C CA . ASN A 1 115 ? -21.810 25.477 -9.018 1.00 22.04 115 ASN A CA 1
ATOM 1628 C C . ASN A 1 115 ? -22.191 24.061 -8.530 1.00 20.87 115 ASN A C 1
ATOM 1629 O O . ASN A 1 115 ? -21.319 23.207 -8.435 1.00 18.66 115 ASN A O 1
ATOM 1640 N N . PRO A 1 116 ? -23.485 23.794 -8.185 1.00 16.62 116 PRO A N 1
ATOM 1641 C CA . PRO A 1 116 ? -23.839 22.444 -7.732 1.00 15.26 116 PRO A CA 1
ATOM 1642 C C . PRO A 1 116 ? -23.489 21.339 -8.726 1.00 14.31 116 PRO A C 1
ATOM 1643 O O . PRO A 1 116 ? -23.246 20.204 -8.345 1.00 15.98 116 PRO A O 1
ATOM 1654 N N . ASN A 1 117 ? -23.420 21.669 -10.016 1.00 14.92 117 ASN A N 1
ATOM 1655 C CA . ASN A 1 117 ? -22.977 20.678 -10.984 1.00 15.07 117 ASN A CA 1
ATOM 1656 C C . ASN A 1 117 ? -21.546 20.189 -10.774 1.00 16.03 117 ASN A C 1
ATOM 1657 O O . ASN A 1 117 ? -21.220 19.066 -11.108 1.00 16.26 117 ASN A O 1
ATOM 1668 N N . GLU A 1 118 ? -20.710 21.025 -10.167 1.00 15.60 118 GLU A N 1
ATOM 1669 C CA . GLU A 1 118 ? -19.338 20.598 -9.847 1.00 17.29 118 GLU A CA 1
ATOM 1670 C C . GLU A 1 118 ? -19.353 19.496 -8.771 1.00 14.95 118 GLU A C 1
ATOM 1671 O O . GLU A 1 118 ? -18.559 18.550 -8.811 1.00 14.24 118 GLU A O 1
ATOM 1683 N N . VAL A 1 119 ? -20.241 19.639 -7.798 1.00 15.30 119 VAL A N 1
ATOM 1684 C CA . VAL A 1 119 ? -20.355 18.634 -6.755 1.00 15.26 119 VAL A CA 1
ATOM 1685 C C . VAL A 1 119 ? -20.696 17.274 -7.353 1.00 16.10 119 VAL A C 1
ATOM 1686 O O . VAL A 1 119 ? -20.066 16.263 -7.026 1.00 15.30 119 VAL A O 1
ATOM 1699 N N . ILE A 1 120 ? -21.698 17.219 -8.230 1.00 16.03 120 ILE A N 1
ATOM 1700 C CA . ILE A 1 120 ? -22.068 15.955 -8.840 1.00 19.18 120 ILE A CA 1
ATOM 1701 C C . ILE A 1 120 ? -20.899 15.363 -9.606 1.00 18.08 120 ILE A C 1
ATOM 1702 O O . ILE A 1 120 ? -20.626 14.169 -9.514 1.00 18.78 120 ILE A O 1
ATOM 1718 N N . ALA A 1 121 ? -20.212 16.198 -10.370 1.00 17.20 121 ALA A N 1
ATOM 1719 C CA . ALA A 1 121 ? -19.106 15.716 -11.183 1.00 18.23 121 ALA A CA 1
ATOM 1720 C C . ALA A 1 121 ? -17.997 15.095 -10.334 1.00 19.64 121 ALA A C 1
ATOM 1721 O O . ALA A 1 121 ? -17.498 14.000 -10.642 1.00 19.36 121 ALA A O 1
ATOM 1728 N N . ARG A 1 122 ? -17.635 15.772 -9.245 1.00 15.47 122 ARG A N 1
ATOM 1729 C CA . ARG A 1 122 ? -16.545 15.287 -8.416 1.00 16.36 122 ARG A CA 1
ATOM 1730 C C . ARG A 1 122 ? -16.949 14.072 -7.568 1.00 14.94 122 ARG A C 1
ATOM 1731 O O . ARG A 1 122 ? -16.130 13.163 -7.372 1.00 16.65 122 ARG A O 1
ATOM 1752 N N . VAL A 1 123 ? -18.198 14.031 -7.089 1.00 15.57 123 VAL A N 1
ATOM 1753 C CA . VAL A 1 123 ? -18.693 12.862 -6.379 1.00 17.38 123 VAL A CA 1
ATOM 1754 C C . VAL A 1 123 ? -18.615 11.636 -7.289 1.00 19.53 123 VAL A C 1
ATOM 1755 O O . VAL A 1 123 ? -18.083 10.601 -6.894 1.00 20.00 123 VAL A O 1
ATOM 1768 N N . GLN A 1 124 ? -19.138 11.765 -8.505 1.00 21.24 124 GLN A N 1
ATOM 1769 C CA . GLN A 1 124 ? -19.169 10.615 -9.405 1.00 21.79 124 GLN A CA 1
ATOM 1770 C C . GLN A 1 124 ? -17.746 10.183 -9.749 1.00 25.09 124 GLN A C 1
ATOM 1771 O O . GLN A 1 124 ? -17.454 8.993 -9.799 1.00 24.15 124 GLN A O 1
ATOM 1785 N N . ALA A 1 125 ? -16.845 11.139 -9.965 1.00 20.54 125 ALA A N 1
ATOM 1786 C CA . ALA A 1 125 ? -15.452 10.790 -10.243 1.00 24.70 125 ALA A CA 1
ATOM 1787 C C . ALA A 1 125 ? -14.770 10.055 -9.084 1.00 27.91 125 ALA A C 1
ATOM 1788 O O . ALA A 1 125 ? -14.107 9.044 -9.303 1.00 26.60 125 ALA A O 1
ATOM 1795 N N . VAL A 1 126 ? -14.917 10.568 -7.858 1.00 22.03 126 VAL A N 1
ATOM 1796 C CA . VAL A 1 126 ? -14.269 9.954 -6.689 1.00 19.77 126 VAL A CA 1
ATOM 1797 C C . VAL A 1 126 ? -14.832 8.547 -6.474 1.00 22.65 126 VAL A C 1
ATOM 1798 O O . VAL A 1 126 ? -14.089 7.616 -6.142 1.00 28.56 126 VAL A O 1
ATOM 1811 N N . LEU A 1 127 ? -16.134 8.379 -6.688 1.00 27.36 127 LEU A N 1
ATOM 1812 C CA . LEU A 1 127 ? -16.754 7.060 -6.510 1.00 22.75 127 LEU A CA 1
ATOM 1813 C C . LEU A 1 127 ? -16.238 6.057 -7.533 1.00 32.20 127 LEU A C 1
ATOM 1814 O O . LEU A 1 127 ? -16.014 4.887 -7.204 1.00 34.83 127 LEU A O 1
ATOM 1830 N N . ARG A 1 128 ? -16.045 6.511 -8.766 1.00 28.25 128 ARG A N 1
ATOM 1831 C CA . ARG A 1 128 ? -15.549 5.634 -9.826 1.00 31.45 128 ARG A CA 1
ATOM 1832 C C . ARG A 1 128 ? -14.137 5.148 -9.502 1.00 42.89 128 ARG A C 1
ATOM 1833 O O . ARG A 1 128 ? -13.840 3.961 -9.637 1.00 47.05 128 ARG A O 1
ATOM 1854 N N . ARG A 1 129 ? -13.271 6.059 -9.069 1.00 35.54 129 ARG A N 1
ATOM 1855 C CA . ARG A 1 129 ? -11.922 5.674 -8.659 1.00 39.91 129 ARG A CA 1
AT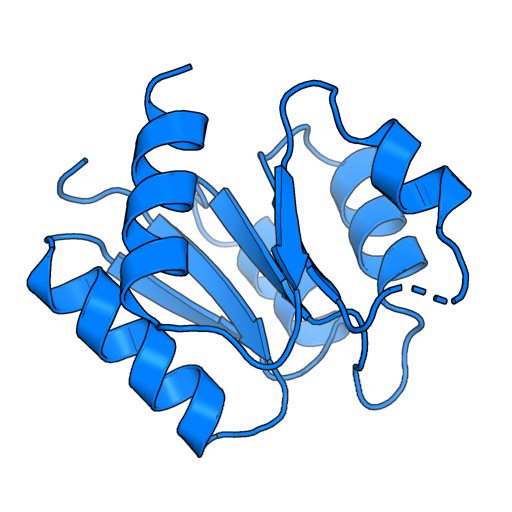OM 1856 C C . ARG A 1 129 ? -11.976 4.666 -7.513 1.00 42.98 129 ARG A C 1
ATOM 1857 O O . ARG A 1 129 ? -12.203 5.036 -6.358 1.00 45.29 129 ARG A O 1
#

Radius of gyration: 12.77 Å; Cα contacts (8 Å, |Δi|>4): 195; chains: 1; bounding box: 30×27×28 Å

CATH classification: 3.40.50.2300

Sequence (118 aa):
CQDKVILVVEDDYDIGDIIENYLKREGMSVIRAMNGKQAIELHASQPIDLILLDIKLPELNGWEVLNKIRQKAQTPVIMLTALDIDKVMALRIGADDFVVKPFNPNEVIARVQAVLRR

InterPro domains:
  IPR001789 Signal transduction response regulator, receiver domain [PF00072] (15-124)
  IPR001789 Signal transduction response regulator, receiver domain [PS50110] (14-127)
  IPR001789 Signal transduction response regulator, receiver domain [SM00448] (13-123)
  IPR001867 OmpR/PhoB-type DNA-binding domain [PF00486] (166-237)
  IPR001867 OmpR/PhoB-type DNA-binding domain [PS51755] (137-239)
  IPR001867 OmpR/PhoB-type DNA-binding domain [SM00862] (161-237)
  IPR001867 OmpR/PhoB-type DNA-binding domain [cd00383] (146-237)
  IPR011006 CheY-like superfamily [SSF52172] (8-138)
  IPR016032 Signal transduction response regulator, C-terminal effector [SSF46894] (140-238)
  IPR036388 Winged helix-like DNA-binding domain superfamily [G3DSA:1.10.10.10] (138-245)
  IPR039420 Transcriptional regulatory protein WalR-like [PTHR48111] (15-242)

B-factor: mean 31.43, std 21.47, range [8.89, 214.32]

Foldseek 3Di:
DAAAEEEEAAQDVVVSVLLQVVQVVVRYHYDYHNALVSVVVCVVPDPHQEYEFEQDHDPDGRVVSVVVVVVPDPREYEYEEQQVVVPVQVVVVPLHYYDHPPDDSVVVVVRVVVSSVD

Organism: Acinetobacter baumannii (NCBI:txid470)

Solvent-accessible surface area: 6375 Å² total; per-residue (Å²): 67,126,111,81,26,0,0,0,0,6,67,60,144,101,59,0,72,73,0,37,63,59,0,112,161,81,17,7,47,18,51,49,0,51,30,1,138,73,0,54,111,39,16,60,69,64,111,21,48,0,0,0,1,4,47,150,18,86,90,64,97,2,50,84,0,20,82,101,4,56,155,123,35,141,13,42,0,0,0,0,1,67,88,112,49,83,81,52,3,62,134,10,101,59,72,24,26,55,0,53,51,134,38,90,30,86,58,2,15,59,91,0,55,35,9,34,198,211